Protein AF-R8B150-F1 (afdb_monomer_lite)

Sequence (93 aa):
MYECPHCEKQTIRASRKLMAGKATPAICPQCGGKSYPDIKSALTGLVVL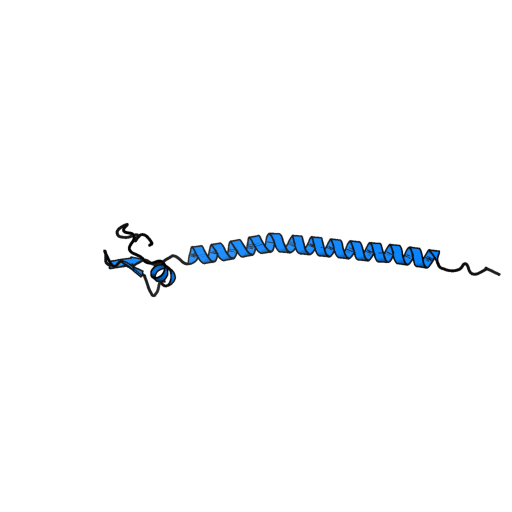NLVGLGIAVPAVLLDTLWLLSGVFVLAVVSAKIFVLNKPMTKVG

Foldseek 3Di:
DDADPVPRDPQADPVLQVPADPVRFRAGPPPRDTHHDDCVVVVVVVVVVVVVVCVVVVVVVVVVVVVVVVVVVVVVVVVVVVVVVPDDDDDDD

pLDDT: mean 80.17, std 9.39, range [45.56, 91.38]

Organism: NCBI:txid1318628

Secondary structure (DSSP, 8-state):
-B--TTT--S-B-HHHHHS--SSSPEEPTTT--EE---THHHHHHHHHHHHHHHHHHHHHHHHHHHHHHHHHHHHHHHHHHHHHHTS------

Structure (mmCIF, N/CA/C/O backbone):
data_AF-R8B150-F1
#
_entry.id   AF-R8B150-F1
#
loop_
_atom_site.group_PDB
_atom_site.id
_atom_site.type_symbol
_atom_site.label_atom_id
_atom_site.label_alt_id
_atom_site.label_comp_id
_atom_site.label_asym_id
_atom_site.label_entity_id
_atom_site.label_seq_id
_atom_site.pdbx_PDB_ins_code
_atom_site.Cartn_x
_atom_site.Cartn_y
_atom_site.Cartn_z
_atom_site.occupancy
_atom_site.B_iso_or_equiv
_atom_site.auth_seq_id
_atom_site.auth_comp_id
_atom_site.auth_asym_id
_atom_site.auth_atom_id
_atom_site.pdbx_PDB_model_num
ATOM 1 N N . MET A 1 1 ? -6.020 6.404 28.451 1.00 72.31 1 MET A N 1
ATOM 2 C CA . MET A 1 1 ? -7.288 5.637 28.466 1.00 72.31 1 MET A CA 1
ATOM 3 C C . MET A 1 1 ? -8.164 6.126 27.317 1.00 72.31 1 MET A C 1
ATOM 5 O O . MET A 1 1 ? -7.890 7.192 26.793 1.00 72.31 1 MET A O 1
ATOM 9 N N . TYR A 1 2 ? -9.171 5.358 26.909 1.00 79.75 2 TYR A N 1
ATOM 10 C CA . TYR A 1 2 ? -10.179 5.753 25.928 1.00 79.75 2 TYR A CA 1
ATOM 11 C C . TYR A 1 2 ? -11.506 6.053 26.617 1.00 79.75 2 TYR A C 1
ATOM 13 O O . TYR A 1 2 ? -11.862 5.425 27.622 1.00 79.75 2 TYR A O 1
ATOM 21 N N . GLU A 1 3 ? -12.220 7.010 26.045 1.00 81.94 3 GLU A N 1
ATOM 22 C CA . GLU A 1 3 ? -13.536 7.435 26.487 1.00 81.94 3 GLU A CA 1
ATOM 23 C C . GLU A 1 3 ? -14.597 6.372 26.192 1.00 81.94 3 GLU A C 1
ATOM 25 O O . GLU A 1 3 ? -14.578 5.725 25.140 1.00 81.94 3 GLU A O 1
ATOM 30 N N . CYS A 1 4 ? -15.489 6.139 27.154 1.00 82.25 4 CYS A N 1
ATOM 31 C CA . CYS A 1 4 ? -16.621 5.248 26.957 1.00 82.25 4 CYS A CA 1
ATOM 32 C C . CYS A 1 4 ? -17.771 6.021 26.294 1.00 82.25 4 CYS A C 1
ATOM 34 O O . CYS A 1 4 ? -18.213 7.006 26.873 1.00 82.25 4 CYS A O 1
ATOM 36 N N . PRO A 1 5 ? -18.335 5.553 25.169 1.00 81.31 5 PRO A N 1
ATOM 37 C CA . PRO A 1 5 ? -19.419 6.256 24.474 1.00 81.31 5 PRO A CA 1
ATOM 38 C C . PRO A 1 5 ? -20.748 6.284 25.250 1.00 81.31 5 PRO A C 1
ATOM 40 O O . PRO A 1 5 ? -21.667 6.982 24.853 1.00 81.31 5 PRO A O 1
ATOM 43 N N . HIS A 1 6 ? -20.874 5.506 26.331 1.00 82.25 6 HIS A N 1
ATOM 44 C CA . HIS A 1 6 ? -22.095 5.448 27.147 1.00 82.25 6 HIS A CA 1
ATOM 45 C C . HIS A 1 6 ? -22.091 6.427 28.320 1.00 82.25 6 HIS A C 1
ATOM 47 O O . HIS A 1 6 ? -23.150 6.822 28.787 1.00 82.25 6 HIS A O 1
ATOM 53 N N . CYS A 1 7 ? -20.917 6.740 28.869 1.00 84.88 7 CYS A N 1
ATOM 54 C CA . CYS A 1 7 ? -20.805 7.550 30.085 1.00 84.88 7 CYS A CA 1
ATOM 55 C C . CYS A 1 7 ? -19.748 8.650 29.998 1.00 84.88 7 CYS A C 1
ATOM 57 O O . CYS A 1 7 ? -19.491 9.295 31.009 1.00 84.88 7 CYS A O 1
ATOM 59 N N . GLU A 1 8 ? -19.090 8.797 28.844 1.00 84.50 8 GLU A N 1
ATOM 60 C CA . GLU A 1 8 ? -18.090 9.832 28.523 1.00 84.50 8 GLU A CA 1
ATOM 61 C C . GLU A 1 8 ? -16.877 9.860 29.476 1.00 84.50 8 GLU A C 1
ATOM 63 O O . GLU A 1 8 ? -16.006 10.723 29.429 1.00 84.50 8 GLU A O 1
ATOM 68 N N . LYS A 1 9 ? -16.745 8.847 30.342 1.00 84.44 9 LYS A N 1
ATOM 69 C CA . LYS A 1 9 ? -15.601 8.698 31.245 1.00 84.44 9 LYS A CA 1
ATOM 70 C C . LYS A 1 9 ? -14.481 7.907 30.575 1.00 84.44 9 LYS A C 1
ATOM 72 O O . LYS A 1 9 ? -14.710 6.844 29.984 1.00 84.44 9 LYS A O 1
ATOM 77 N N . GLN A 1 10 ? -13.239 8.352 30.768 1.00 82.69 10 GLN A N 1
ATOM 78 C CA . GLN A 1 10 ? -12.024 7.688 30.278 1.00 82.69 10 GLN A CA 1
ATOM 79 C C . GLN A 1 10 ? -11.685 6.411 31.061 1.00 82.69 10 GLN A C 1
ATOM 81 O O . GLN A 1 10 ? -10.751 6.347 31.858 1.00 82.69 10 GLN A O 1
ATOM 86 N N . THR A 1 11 ? -12.461 5.361 30.826 1.00 81.12 11 THR A N 1
ATOM 87 C CA . THR A 1 11 ? -12.429 4.127 31.626 1.00 81.12 11 THR A CA 1
ATOM 88 C C . THR A 1 11 ? -11.910 2.918 30.852 1.00 81.12 11 THR A C 1
ATOM 90 O O . THR A 1 11 ? -11.517 1.918 31.457 1.00 81.12 11 THR A O 1
ATOM 93 N N . ILE A 1 12 ? -11.861 2.984 29.518 1.00 77.19 12 ILE A N 1
ATOM 94 C CA . ILE A 1 12 ? -11.480 1.849 28.673 1.00 77.19 12 ILE A CA 1
ATOM 95 C C . ILE A 1 12 ? -9.962 1.874 28.446 1.00 77.19 12 ILE A C 1
ATOM 97 O O . ILE A 1 12 ? -9.408 2.823 27.898 1.00 77.19 12 ILE A O 1
ATOM 101 N N . ARG A 1 13 ? -9.239 0.829 28.868 1.00 80.50 13 ARG A N 1
ATOM 102 C CA . ARG A 1 13 ? -7.792 0.710 28.588 1.00 80.50 13 ARG A CA 1
ATOM 103 C C . ARG A 1 13 ? -7.541 0.421 27.104 1.00 80.50 13 ARG A C 1
ATOM 105 O O . ARG A 1 13 ? -8.341 -0.256 26.466 1.00 80.50 13 ARG A O 1
ATOM 112 N N . ALA A 1 14 ? -6.402 0.877 26.577 1.00 76.50 14 ALA A N 1
ATOM 113 C CA . ALA A 1 14 ? -6.037 0.687 25.170 1.00 76.50 14 ALA A CA 1
ATOM 114 C C . ALA A 1 14 ? -5.969 -0.787 24.750 1.00 76.50 14 ALA A C 1
ATOM 116 O O . ALA A 1 14 ? -6.530 -1.156 23.724 1.00 76.50 14 ALA A O 1
ATOM 117 N N . SER A 1 15 ? -5.391 -1.644 25.596 1.00 76.69 15 SER A N 1
ATOM 118 C CA . SER A 1 15 ? -5.372 -3.097 25.391 1.00 76.69 15 SER A CA 1
ATOM 119 C C . SER A 1 15 ? -6.777 -3.696 25.301 1.00 76.69 15 SER A C 1
ATOM 121 O O . SER A 1 15 ? -7.063 -4.498 24.419 1.00 76.69 15 SER A O 1
ATOM 123 N N . ARG A 1 16 ? -7.688 -3.246 26.171 1.00 74.19 16 ARG A N 1
ATOM 124 C CA . ARG A 1 16 ? -9.080 -3.705 26.199 1.00 74.19 16 ARG A CA 1
ATOM 125 C C . ARG A 1 16 ? -9.868 -3.221 24.977 1.00 74.19 16 ARG A C 1
ATOM 127 O O . ARG A 1 16 ? -10.783 -3.910 24.557 1.00 74.19 16 ARG A O 1
ATOM 134 N N . LYS A 1 17 ? -9.499 -2.073 24.395 1.00 72.81 17 LYS A N 1
ATOM 135 C CA . LYS A 1 17 ? -10.055 -1.569 23.130 1.00 72.81 17 LYS A CA 1
ATOM 136 C C . LYS A 1 17 ? -9.532 -2.352 21.921 1.00 72.81 17 LYS A C 1
ATOM 138 O O . LYS A 1 17 ? -10.319 -2.657 21.042 1.00 72.81 17 LYS A O 1
ATOM 143 N N . LEU A 1 18 ? -8.243 -2.698 21.895 1.00 72.19 18 LEU A N 1
ATOM 144 C CA . LEU A 1 18 ? -7.624 -3.482 20.815 1.00 72.19 18 LEU A CA 1
ATOM 145 C C . LEU A 1 18 ? -8.150 -4.922 20.747 1.00 72.19 18 LEU A C 1
ATOM 147 O O . LEU A 1 18 ? -8.311 -5.461 19.660 1.00 72.19 18 LEU A O 1
ATOM 151 N N . MET A 1 19 ? -8.436 -5.530 21.899 1.00 73.75 19 MET A N 1
ATOM 152 C CA . MET A 1 19 ? -9.022 -6.875 21.980 1.00 73.75 19 MET A CA 1
ATOM 153 C C . MET A 1 19 ? -10.555 -6.877 21.899 1.00 73.75 19 MET A C 1
ATOM 155 O O . MET A 1 19 ? -11.168 -7.945 21.851 1.00 73.75 19 MET A O 1
ATOM 159 N N . ALA A 1 20 ? -11.187 -5.699 21.917 1.00 75.88 20 ALA A N 1
ATOM 160 C CA . ALA A 1 20 ? -12.629 -5.607 21.788 1.00 75.88 20 ALA A CA 1
ATOM 161 C C . ALA A 1 20 ? -13.041 -5.833 20.336 1.00 75.88 20 ALA A C 1
ATOM 163 O O . ALA A 1 20 ? -12.560 -5.163 19.427 1.00 75.88 20 ALA A O 1
ATOM 164 N N . GLY A 1 21 ? -13.974 -6.751 20.131 1.00 74.25 21 GLY A N 1
ATOM 165 C CA . GLY A 1 21 ? -14.560 -7.042 18.830 1.00 74.25 21 GLY A CA 1
ATOM 166 C C . GLY A 1 21 ? -16.063 -7.237 18.947 1.00 74.25 21 GLY A C 1
ATOM 167 O O . GLY A 1 21 ? -16.627 -7.216 20.040 1.00 74.25 21 GLY A O 1
ATOM 168 N N . LYS A 1 22 ? -16.725 -7.472 17.812 1.00 73.25 22 LYS A N 1
ATOM 169 C CA . LYS A 1 22 ? -18.177 -7.702 17.783 1.00 73.25 22 LYS A CA 1
ATOM 170 C C . LYS A 1 22 ? -18.600 -8.903 18.647 1.00 73.25 22 LYS A C 1
ATOM 172 O O . LYS A 1 22 ? -19.656 -8.862 19.265 1.00 73.25 22 LYS A O 1
ATOM 177 N N . ALA A 1 23 ? -17.763 -9.944 18.711 1.00 76.56 23 ALA A N 1
ATOM 178 C CA . ALA A 1 23 ? -17.983 -11.131 19.544 1.00 76.56 23 ALA A CA 1
ATOM 179 C C . ALA A 1 23 ? -17.566 -10.932 21.015 1.00 76.56 23 ALA A C 1
ATOM 181 O O . ALA A 1 23 ? -18.154 -11.527 21.912 1.00 76.56 23 ALA A O 1
ATOM 182 N N . THR A 1 24 ? -16.575 -10.075 21.272 1.00 81.88 24 THR A N 1
ATOM 183 C CA . THR A 1 24 ? -16.005 -9.810 22.601 1.00 81.88 24 THR A CA 1
ATOM 184 C C . THR A 1 24 ? -15.972 -8.303 22.871 1.00 81.88 24 THR A C 1
ATOM 186 O O . THR A 1 24 ? -14.918 -7.679 22.765 1.00 81.88 24 THR A O 1
ATOM 189 N N . PRO A 1 25 ? -17.112 -7.662 23.182 1.00 82.06 25 PRO A N 1
ATOM 190 C CA . PRO A 1 25 ? -17.151 -6.217 23.388 1.00 82.06 25 PRO A CA 1
ATOM 191 C C . PRO A 1 25 ? -16.422 -5.808 24.677 1.00 82.06 25 PRO A C 1
ATOM 193 O O . PRO A 1 25 ? -16.488 -6.500 25.695 1.00 82.06 25 PRO A O 1
ATOM 196 N N . ALA A 1 26 ? -15.777 -4.639 24.675 1.00 82.69 26 ALA A N 1
ATOM 197 C CA . ALA A 1 26 ? -15.250 -4.046 25.899 1.00 82.69 26 ALA A CA 1
ATOM 198 C C . ALA A 1 26 ? -16.406 -3.571 26.784 1.00 82.69 26 ALA A C 1
ATOM 200 O O . ALA A 1 26 ? -17.261 -2.797 26.351 1.00 82.69 26 ALA A O 1
ATOM 201 N N . ILE A 1 27 ? -16.396 -4.011 28.040 1.00 83.06 27 ILE A N 1
ATOM 202 C CA . ILE A 1 27 ? -17.359 -3.595 29.060 1.00 83.06 27 ILE A CA 1
ATOM 203 C C . ILE A 1 27 ? -16.749 -2.450 29.871 1.00 83.06 27 ILE A C 1
ATOM 205 O O . ILE A 1 27 ? -15.633 -2.572 30.399 1.00 83.06 27 ILE A O 1
ATOM 209 N N . CYS A 1 28 ? -17.478 -1.340 29.971 1.00 83.94 28 CYS A N 1
ATOM 210 C CA . CYS A 1 28 ? -17.107 -0.220 30.825 1.00 83.94 28 CYS A CA 1
ATOM 211 C C . CYS A 1 28 ? -17.278 -0.595 32.309 1.00 83.94 28 CYS A C 1
ATOM 213 O O . CYS A 1 28 ? -18.374 -0.983 32.706 1.00 83.94 28 CYS A O 1
ATOM 215 N N . PRO A 1 29 ? -16.250 -0.435 33.161 1.00 83.06 29 PRO A N 1
ATOM 216 C CA . PRO A 1 29 ? -16.355 -0.748 34.587 1.00 83.06 29 PRO A CA 1
ATOM 217 C C . PRO A 1 29 ? -17.210 0.253 35.384 1.00 83.06 29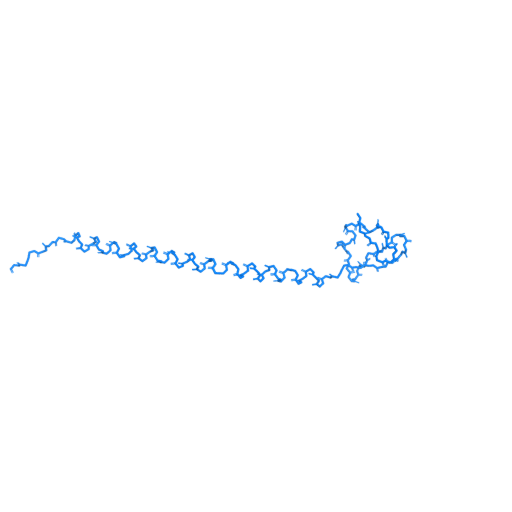 PRO A C 1
ATOM 219 O O . PRO A 1 29 ? -17.534 -0.023 36.529 1.00 83.06 29 PRO A O 1
ATOM 222 N N . GLN A 1 30 ? -17.542 1.420 34.816 1.00 84.50 30 GLN A N 1
ATOM 223 C CA . GLN A 1 30 ? -18.344 2.451 35.489 1.00 84.50 30 GLN A CA 1
ATOM 224 C C . GLN A 1 30 ? -19.841 2.334 35.184 1.00 84.50 30 GLN A C 1
ATOM 226 O O . GLN A 1 30 ? -20.646 2.445 36.098 1.00 84.50 30 GLN A O 1
ATOM 231 N N . CYS A 1 31 ? -20.219 2.124 33.919 1.00 83.69 31 CYS A N 1
ATOM 232 C CA . CYS A 1 31 ? -21.627 2.073 33.506 1.00 83.69 31 CYS A CA 1
ATOM 233 C C . CYS A 1 31 ? -22.084 0.693 33.009 1.00 83.69 31 CYS A C 1
ATOM 235 O O . CYS A 1 31 ? -23.251 0.525 32.682 1.00 83.69 31 CYS A O 1
ATOM 237 N N . GLY A 1 32 ? -21.182 -0.287 32.877 1.00 84.62 32 GLY A N 1
ATOM 238 C CA . GLY A 1 32 ? -21.505 -1.603 32.311 1.00 84.62 32 GLY A CA 1
ATOM 239 C C . GLY A 1 32 ? -21.759 -1.607 30.797 1.00 84.62 32 GLY A C 1
ATOM 240 O O . GLY A 1 32 ? -21.983 -2.670 30.217 1.00 84.62 32 GLY A O 1
ATOM 241 N N . GLY A 1 33 ? -21.691 -0.447 30.135 1.00 82.94 33 GLY A N 1
ATOM 242 C CA . GLY A 1 33 ? -21.921 -0.309 28.699 1.00 82.94 33 GLY A CA 1
ATOM 243 C C . GLY A 1 33 ? -20.934 -1.128 27.862 1.00 82.94 33 GLY A C 1
ATOM 244 O O . GLY A 1 33 ? -19.725 -1.120 28.114 1.00 82.94 33 GLY A O 1
ATOM 245 N N . LYS A 1 34 ? -21.455 -1.831 26.852 1.00 82.94 34 LYS A N 1
ATOM 246 C CA . LYS A 1 34 ? -20.684 -2.641 25.897 1.00 82.94 34 LYS A CA 1
ATOM 247 C C . LYS A 1 34 ? -20.325 -1.794 24.679 1.00 82.94 34 LYS A C 1
ATOM 249 O O . LYS A 1 34 ? -21.199 -1.160 24.093 1.00 82.94 34 LYS A O 1
ATOM 254 N N . SER A 1 35 ? -19.048 -1.775 24.311 1.00 75.75 35 SER A N 1
ATOM 255 C CA . SER A 1 35 ? -18.531 -1.000 23.175 1.00 75.75 35 SER A CA 1
ATOM 256 C C . SER A 1 35 ? -17.480 -1.815 22.421 1.00 75.75 35 SER A C 1
ATOM 258 O O . SER A 1 35 ? -16.682 -2.512 23.048 1.00 75.75 35 SER A O 1
ATOM 260 N N . TYR A 1 36 ? -17.436 -1.727 21.095 1.00 80.00 36 TYR A N 1
ATOM 261 C CA . TYR A 1 36 ? -16.366 -2.320 20.289 1.00 80.00 36 TYR A CA 1
ATOM 262 C C . TYR A 1 36 ? -15.950 -1.352 19.173 1.00 80.00 36 TYR A C 1
ATOM 264 O O . TYR A 1 36 ? -16.787 -0.586 18.696 1.00 80.00 36 TYR A O 1
ATOM 272 N N . PRO A 1 37 ? -14.664 -1.326 18.788 1.00 71.50 37 PRO A N 1
ATOM 273 C CA . PRO A 1 37 ? -14.208 -0.548 17.645 1.00 71.50 37 PRO A CA 1
ATOM 274 C C . PRO A 1 37 ? -14.758 -1.135 16.340 1.00 71.50 37 PRO A C 1
ATOM 276 O O . PRO A 1 37 ? -14.724 -2.348 16.127 1.00 71.50 37 PRO A O 1
ATOM 279 N N . ASP A 1 38 ? -15.245 -0.269 15.453 1.00 70.75 38 ASP A N 1
ATOM 280 C CA . ASP A 1 38 ? -15.705 -0.680 14.130 1.00 70.75 38 ASP A CA 1
ATOM 281 C C . ASP A 1 38 ? -14.496 -0.943 13.219 1.00 70.75 38 ASP A C 1
ATOM 283 O O . ASP A 1 38 ? -13.706 -0.050 12.906 1.00 70.75 38 ASP A O 1
ATOM 287 N N . ILE A 1 39 ? -14.315 -2.206 12.834 1.00 66.06 39 ILE A N 1
ATOM 288 C CA . ILE A 1 39 ? -13.133 -2.694 12.104 1.00 66.06 39 ILE A CA 1
ATOM 289 C C . ILE A 1 39 ? -13.179 -2.247 10.632 1.00 66.06 39 ILE A C 1
ATOM 291 O O . ILE A 1 39 ? -12.152 -2.222 9.952 1.00 66.06 39 ILE A O 1
ATOM 295 N N . LYS A 1 40 ? -14.357 -1.840 10.132 1.00 65.50 40 LYS A N 1
ATOM 296 C CA . LYS A 1 40 ? -14.544 -1.414 8.737 1.00 65.50 40 LYS A CA 1
ATOM 297 C C . LYS A 1 40 ? -13.606 -0.270 8.354 1.00 65.50 40 LYS A C 1
ATOM 299 O O . LYS A 1 40 ? -13.023 -0.303 7.276 1.00 65.50 40 LYS A O 1
ATOM 304 N N . SER A 1 41 ? -13.383 0.684 9.256 1.00 64.75 41 SER A N 1
ATOM 305 C CA . SER A 1 41 ? -12.505 1.829 8.994 1.00 64.75 41 SER A CA 1
ATOM 306 C C . SER A 1 41 ? -11.026 1.442 8.884 1.00 64.75 41 SER A C 1
ATOM 308 O O . SER A 1 41 ? -10.291 2.051 8.110 1.00 64.75 41 SER A O 1
ATOM 310 N N . ALA A 1 42 ? -10.585 0.409 9.610 1.00 68.31 42 ALA A N 1
ATOM 311 C CA . ALA A 1 42 ? -9.205 -0.071 9.536 1.00 68.31 42 ALA A CA 1
ATOM 312 C C . ALA A 1 42 ? -8.922 -0.780 8.202 1.00 68.31 42 ALA A C 1
ATOM 314 O O . ALA A 1 42 ? -7.869 -0.570 7.601 1.00 68.31 42 ALA A O 1
ATOM 315 N N . LEU A 1 43 ? -9.885 -1.569 7.711 1.00 74.69 43 LEU A N 1
ATOM 316 C CA . LEU A 1 43 ? -9.763 -2.253 6.424 1.00 74.69 43 LEU A CA 1
ATOM 317 C C . LEU A 1 43 ? -9.708 -1.250 5.265 1.00 74.69 43 LEU A C 1
ATOM 319 O O . LEU A 1 43 ? -8.846 -1.359 4.397 1.00 74.69 43 LEU A O 1
ATOM 323 N N . THR A 1 44 ? -10.577 -0.235 5.287 1.00 74.19 44 THR A N 1
ATOM 324 C CA . THR A 1 44 ? -10.576 0.831 4.276 1.00 74.19 44 THR A CA 1
ATOM 325 C C . THR A 1 44 ? -9.250 1.587 4.266 1.00 74.19 44 THR A C 1
ATOM 327 O O . THR A 1 44 ? -8.689 1.812 3.197 1.00 74.19 44 THR A O 1
ATOM 330 N N . GLY A 1 45 ? -8.702 1.920 5.441 1.00 77.12 45 GLY A N 1
ATOM 331 C CA . GLY A 1 45 ? -7.392 2.567 5.542 1.00 77.12 45 GLY A CA 1
ATOM 332 C C . GLY A 1 45 ? -6.268 1.729 4.927 1.00 77.12 45 GLY A C 1
ATOM 333 O O . GLY A 1 45 ? -5.438 2.260 4.192 1.00 77.12 45 GLY A O 1
ATOM 334 N N . LEU A 1 46 ? -6.276 0.412 5.159 1.00 83.38 46 LEU A N 1
ATOM 335 C CA . LEU A 1 46 ? -5.286 -0.503 4.588 1.00 83.38 46 LEU A CA 1
ATOM 336 C C . LEU A 1 46 ? -5.391 -0.581 3.057 1.00 83.38 46 LEU A C 1
ATOM 338 O O . LEU A 1 46 ? -4.371 -0.549 2.368 1.00 83.38 46 LEU A O 1
ATOM 342 N N . VAL A 1 47 ? -6.610 -0.665 2.518 1.00 85.75 47 VAL A N 1
ATOM 343 C CA . VAL A 1 47 ? -6.847 -0.716 1.065 1.00 85.75 47 VAL A CA 1
ATOM 344 C C . VAL A 1 47 ? -6.381 0.574 0.392 1.00 85.75 47 VAL A C 1
ATOM 346 O O . VAL A 1 47 ? -5.674 0.516 -0.612 1.00 85.75 47 VAL A O 1
ATOM 349 N N . VAL A 1 48 ? -6.711 1.734 0.969 1.00 88.38 48 VAL A N 1
ATOM 350 C CA . VAL A 1 48 ? -6.272 3.038 0.449 1.00 88.38 48 VAL A CA 1
ATOM 351 C C . VAL A 1 48 ? -4.749 3.148 0.481 1.00 88.38 48 VAL A C 1
ATOM 353 O O . VAL A 1 48 ? -4.154 3.557 -0.513 1.00 88.38 48 VAL A O 1
ATOM 356 N N . LEU A 1 49 ? -4.102 2.726 1.571 1.00 87.12 49 LEU A N 1
ATOM 357 C CA . LEU A 1 49 ? -2.644 2.762 1.678 1.00 87.12 49 LEU A CA 1
ATOM 358 C C . LEU A 1 49 ? -1.968 1.894 0.606 1.00 87.12 49 LEU A C 1
ATOM 360 O O . LEU A 1 49 ? -0.995 2.325 -0.007 1.00 87.12 49 LEU A O 1
ATOM 364 N N . ASN A 1 50 ? -2.510 0.700 0.343 1.00 85.88 50 ASN A N 1
ATOM 365 C CA . ASN A 1 50 ? -2.000 -0.179 -0.708 1.00 85.88 50 ASN A CA 1
ATOM 366 C C . ASN A 1 50 ? -2.207 0.416 -2.106 1.00 85.88 50 ASN A C 1
ATOM 368 O O . ASN A 1 50 ? -1.278 0.390 -2.905 1.00 85.88 50 ASN A O 1
ATOM 372 N N . LEU A 1 51 ? -3.378 0.991 -2.399 1.00 88.69 51 LEU A N 1
ATOM 373 C CA . LEU A 1 51 ? -3.653 1.641 -3.688 1.00 88.69 51 LEU A CA 1
ATOM 374 C C . LEU A 1 51 ? -2.721 2.828 -3.946 1.00 88.69 51 LEU A C 1
ATOM 376 O O . LEU A 1 51 ? -2.167 2.948 -5.038 1.00 88.69 51 LEU A O 1
ATOM 380 N N . VAL A 1 52 ? -2.516 3.678 -2.938 1.00 91.38 52 VAL A N 1
ATOM 381 C CA . VAL A 1 52 ? -1.598 4.822 -3.029 1.00 91.38 52 VAL A CA 1
ATOM 382 C C . VAL A 1 52 ? -0.157 4.339 -3.199 1.00 91.38 52 VAL A C 1
ATOM 384 O O . VAL A 1 52 ? 0.555 4.837 -4.068 1.00 91.38 52 VAL A O 1
ATOM 387 N N . GLY A 1 53 ? 0.260 3.331 -2.427 1.00 86.19 53 GLY A N 1
ATOM 388 C CA . GLY A 1 53 ? 1.590 2.736 -2.544 1.00 86.19 53 GLY A CA 1
ATOM 389 C C . GLY A 1 53 ? 1.851 2.151 -3.933 1.00 86.19 53 GLY A C 1
ATOM 390 O O . GLY A 1 53 ? 2.880 2.450 -4.537 1.00 86.19 53 GLY A O 1
ATOM 391 N N . LEU A 1 54 ? 0.901 1.383 -4.477 1.00 85.88 54 LEU A N 1
ATOM 392 C CA . LEU A 1 54 ? 1.009 0.812 -5.823 1.00 85.88 54 LEU A CA 1
ATOM 393 C C . LEU A 1 54 ? 1.048 1.905 -6.898 1.00 85.88 54 LEU A C 1
ATOM 395 O O . LEU A 1 54 ? 1.851 1.827 -7.825 1.00 85.88 54 LEU A O 1
ATOM 399 N N . GLY A 1 55 ? 0.214 2.937 -6.750 1.00 87.31 55 GLY A N 1
ATOM 400 C CA . GLY A 1 55 ? 0.143 4.061 -7.682 1.00 87.31 55 GLY A CA 1
ATOM 401 C C . GLY A 1 55 ? 1.447 4.851 -7.795 1.00 87.31 55 GLY A C 1
ATOM 402 O O . GLY A 1 55 ? 1.701 5.432 -8.843 1.00 87.31 55 GLY A O 1
ATOM 403 N N . ILE A 1 56 ? 2.289 4.843 -6.758 1.00 88.31 56 ILE A N 1
ATOM 404 C CA . ILE A 1 56 ? 3.604 5.503 -6.765 1.00 88.31 56 ILE A CA 1
ATOM 405 C C . ILE A 1 56 ? 4.708 4.524 -7.183 1.00 88.31 56 ILE A C 1
ATOM 407 O O 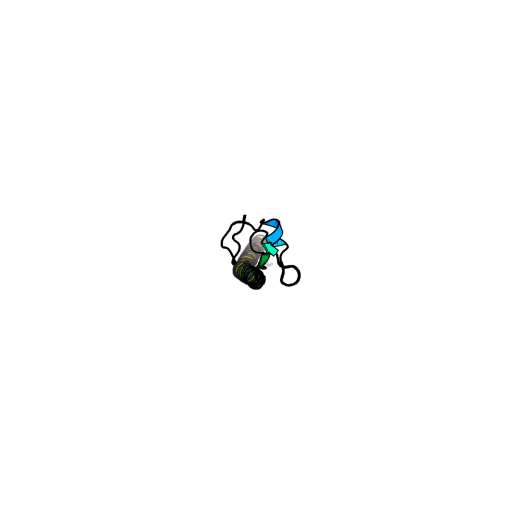. ILE A 1 56 ? 5.571 4.867 -7.991 1.00 88.31 56 ILE A O 1
ATOM 411 N N . ALA A 1 57 ? 4.684 3.296 -6.661 1.00 86.38 57 ALA A N 1
ATOM 412 C CA . ALA A 1 57 ? 5.739 2.315 -6.901 1.00 86.38 57 ALA A CA 1
ATOM 413 C C . ALA A 1 57 ? 5.791 1.851 -8.365 1.00 86.38 57 ALA A C 1
ATOM 415 O O . ALA A 1 57 ? 6.871 1.757 -8.941 1.00 86.38 57 ALA A O 1
ATOM 416 N N . VAL A 1 58 ? 4.636 1.596 -8.987 1.00 90.06 58 VAL A N 1
ATOM 417 C CA . VAL A 1 58 ? 4.563 1.108 -10.375 1.00 90.06 58 VAL A CA 1
ATOM 418 C C . VAL A 1 58 ? 5.202 2.081 -11.380 1.00 90.06 58 VAL A C 1
ATOM 420 O O . VAL A 1 58 ? 6.072 1.643 -12.136 1.00 90.06 58 VAL A O 1
ATOM 423 N N . PRO A 1 59 ? 4.847 3.382 -11.416 1.00 86.44 59 PRO A N 1
ATOM 424 C CA . PRO A 1 59 ? 5.474 4.313 -12.350 1.00 86.44 59 PRO A CA 1
ATOM 425 C C . PRO A 1 59 ? 6.956 4.557 -12.051 1.00 86.44 59 PRO A C 1
ATOM 427 O O . PRO A 1 59 ? 7.718 4.727 -12.998 1.00 86.44 59 PRO A O 1
ATOM 430 N N . ALA A 1 60 ? 7.382 4.530 -10.782 1.00 85.94 60 ALA A N 1
ATOM 431 C CA . ALA A 1 60 ? 8.798 4.657 -10.432 1.00 85.94 60 ALA A CA 1
ATOM 432 C C . ALA A 1 60 ? 9.627 3.504 -11.024 1.00 85.94 60 ALA A C 1
ATOM 434 O O . ALA A 1 60 ? 10.592 3.744 -11.746 1.00 85.94 60 ALA A O 1
ATOM 435 N N . VAL A 1 61 ? 9.179 2.259 -10.826 1.00 90.19 61 VAL A N 1
ATOM 436 C CA . VAL A 1 61 ? 9.854 1.070 -11.373 1.00 90.19 61 VAL A CA 1
ATOM 437 C C . VAL A 1 61 ? 9.856 1.080 -12.906 1.00 90.19 61 VAL A C 1
ATOM 439 O O . VAL A 1 61 ? 10.857 0.716 -13.525 1.00 90.19 61 VAL A O 1
ATOM 442 N N . LEU A 1 62 ? 8.765 1.520 -13.543 1.00 87.75 62 LEU A N 1
ATOM 443 C CA . LEU A 1 62 ? 8.709 1.670 -15.001 1.00 87.75 62 LEU A CA 1
ATOM 444 C C . LEU A 1 62 ? 9.721 2.704 -15.512 1.00 87.75 62 LEU A C 1
ATOM 446 O O . LEU A 1 62 ? 10.403 2.430 -16.502 1.00 87.75 62 LEU A O 1
ATOM 450 N N . LEU A 1 63 ? 9.846 3.856 -14.841 1.00 89.75 63 LEU A N 1
ATOM 451 C CA . LEU A 1 63 ? 10.823 4.884 -15.206 1.00 89.75 63 LEU A CA 1
ATOM 452 C C . LEU A 1 63 ? 12.258 4.365 -15.077 1.00 89.75 63 LEU A C 1
ATOM 454 O O . LEU A 1 63 ? 13.036 4.522 -16.017 1.00 89.75 63 LEU A O 1
ATOM 458 N N . ASP A 1 64 ? 12.587 3.710 -13.962 1.00 88.62 64 ASP A N 1
ATOM 459 C CA . ASP A 1 64 ? 13.922 3.150 -13.724 1.00 88.62 64 ASP A CA 1
ATOM 460 C C . ASP A 1 64 ? 14.282 2.088 -14.770 1.00 88.62 64 ASP A C 1
ATOM 462 O O . ASP A 1 64 ? 15.382 2.087 -15.328 1.00 88.62 64 ASP A O 1
ATOM 466 N N . THR A 1 65 ? 13.328 1.215 -15.105 1.00 88.19 65 THR A N 1
ATOM 467 C CA . THR A 1 65 ? 13.533 0.175 -16.122 1.00 88.19 65 THR A CA 1
ATOM 468 C C . THR A 1 65 ? 13.774 0.794 -17.502 1.00 88.19 65 THR A C 1
ATOM 470 O O . THR A 1 65 ? 14.666 0.356 -18.232 1.00 88.19 65 THR A O 1
ATOM 473 N N . LEU A 1 66 ? 13.022 1.842 -17.859 1.00 90.31 66 LEU A N 1
ATOM 474 C CA . LEU A 1 66 ? 13.199 2.564 -19.121 1.00 90.31 66 LEU A CA 1
ATOM 475 C C . LEU A 1 66 ? 14.571 3.252 -19.187 1.00 90.31 66 LEU A C 1
ATOM 477 O O . LEU A 1 66 ? 15.238 3.223 -20.224 1.00 90.31 66 LEU A O 1
ATOM 481 N N . TRP A 1 67 ? 15.011 3.832 -18.070 1.00 90.94 67 TRP A N 1
ATOM 482 C CA . TRP A 1 67 ? 16.305 4.499 -17.960 1.00 90.94 67 TRP A CA 1
ATOM 483 C C . TRP A 1 67 ? 17.460 3.514 -18.149 1.00 90.94 67 TRP A C 1
ATOM 485 O O . TRP A 1 67 ? 18.359 3.762 -18.957 1.00 90.94 67 TRP A O 1
ATOM 495 N N . LEU A 1 68 ? 17.391 2.349 -17.499 1.00 88.69 68 LEU A N 1
ATOM 496 C CA . LEU A 1 68 ? 18.375 1.278 -17.663 1.00 88.69 68 LEU A CA 1
ATOM 497 C C . LEU A 1 68 ? 18.433 0.764 -19.105 1.00 88.69 68 LEU A C 1
ATOM 499 O O . LEU A 1 68 ? 19.523 0.645 -19.667 1.00 88.69 68 LEU A O 1
ATOM 503 N N . LEU A 1 69 ? 17.278 0.513 -19.730 1.00 87.31 69 LEU A N 1
ATOM 504 C CA . LEU A 1 69 ? 17.213 0.088 -21.133 1.00 87.31 69 LEU A CA 1
ATOM 505 C C . LEU A 1 69 ? 17.848 1.125 -22.066 1.00 87.31 69 LEU A C 1
ATOM 507 O O . LEU A 1 69 ? 18.605 0.763 -22.969 1.00 87.31 69 LEU A O 1
ATOM 511 N N . SER A 1 70 ? 17.590 2.412 -21.819 1.00 86.69 70 SER A N 1
ATOM 512 C CA . SER A 1 70 ? 18.182 3.501 -22.598 1.00 86.69 70 SER A CA 1
ATOM 513 C C . SER A 1 70 ? 19.709 3.546 -22.451 1.00 86.69 70 SER A C 1
ATOM 515 O O . SER A 1 70 ? 20.421 3.677 -23.448 1.00 86.69 70 SER A O 1
ATOM 517 N N . GLY A 1 71 ? 20.227 3.336 -21.236 1.00 86.81 71 GLY A N 1
ATOM 518 C CA . GLY A 1 71 ? 21.664 3.294 -20.969 1.00 86.81 71 GLY A CA 1
ATOM 519 C C . GLY A 1 71 ? 22.352 2.116 -21.660 1.00 86.81 71 GLY A C 1
ATOM 520 O O . GLY A 1 71 ? 23.382 2.297 -22.313 1.00 86.81 71 GLY A O 1
ATOM 521 N N . VAL A 1 72 ? 21.749 0.924 -21.591 1.00 89.88 72 VAL A N 1
ATOM 522 C CA . VAL A 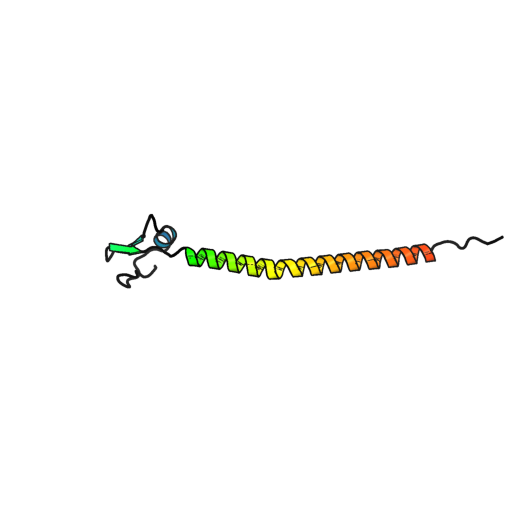1 72 ? 22.252 -0.275 -22.283 1.00 89.88 72 VAL A CA 1
ATOM 523 C C . VAL A 1 72 ? 22.276 -0.056 -23.798 1.00 89.88 72 VAL A C 1
ATOM 525 O O . VAL A 1 72 ? 23.259 -0.405 -24.454 1.00 89.88 72 VAL A O 1
ATOM 528 N N . PHE A 1 73 ? 21.237 0.570 -24.356 1.00 90.00 73 PHE A N 1
ATOM 529 C CA . PHE A 1 73 ? 21.177 0.876 -25.784 1.00 90.00 73 PHE A CA 1
ATOM 530 C C . PHE A 1 73 ? 22.295 1.833 -26.220 1.00 90.00 73 PHE A C 1
ATOM 532 O O . PHE A 1 73 ? 22.983 1.565 -27.206 1.00 90.00 73 PHE A O 1
ATOM 539 N N . VAL A 1 74 ? 22.541 2.912 -25.469 1.00 89.88 74 VAL A N 1
ATOM 540 C CA . VAL A 1 74 ? 23.634 3.856 -25.764 1.00 89.88 74 VAL A CA 1
ATOM 541 C C . VAL A 1 74 ? 24.996 3.156 -25.724 1.00 89.88 74 VAL A C 1
ATOM 543 O O . VAL A 1 74 ? 25.792 3.318 -26.650 1.00 89.88 74 VAL A O 1
ATOM 546 N N . LEU A 1 75 ? 25.250 2.322 -24.713 1.00 86.75 75 LEU A N 1
ATOM 547 C CA . LEU A 1 75 ? 26.474 1.517 -24.611 1.00 86.75 75 LEU A CA 1
ATOM 548 C C . LEU A 1 75 ? 26.650 0.562 -25.804 1.00 86.75 75 LEU A C 1
ATOM 550 O O . LEU A 1 75 ? 27.757 0.430 -26.336 1.00 86.75 75 LEU A O 1
ATOM 554 N N . ALA A 1 76 ? 25.570 -0.067 -26.269 1.00 86.81 76 ALA A N 1
ATOM 555 C CA . ALA A 1 76 ? 25.593 -0.927 -27.451 1.00 86.81 76 ALA A CA 1
ATOM 556 C C . ALA A 1 76 ? 25.935 -0.140 -28.732 1.00 86.81 76 ALA A C 1
ATOM 558 O O . ALA A 1 76 ? 26.768 -0.578 -29.526 1.00 86.81 76 ALA A O 1
ATOM 559 N N . VAL A 1 77 ? 25.364 1.054 -28.921 1.00 89.19 77 VAL A N 1
ATOM 560 C CA . VAL A 1 77 ? 25.685 1.902 -30.084 1.00 89.19 77 VAL A CA 1
ATOM 561 C C . VAL A 1 77 ? 27.136 2.384 -30.035 1.00 89.19 77 VAL A C 1
ATOM 563 O O . VAL A 1 77 ? 27.834 2.336 -31.051 1.00 89.19 77 VAL A O 1
ATOM 566 N N . VAL A 1 78 ? 27.614 2.821 -28.866 1.00 89.75 78 VAL A N 1
ATOM 567 C CA . VAL A 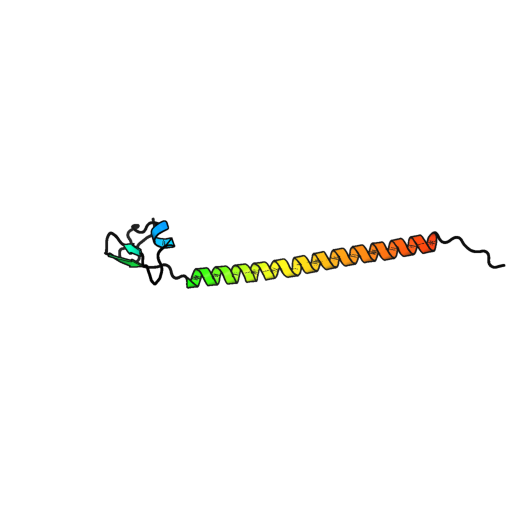1 78 ? 28.999 3.282 -28.684 1.00 89.75 78 VAL A CA 1
ATOM 568 C C . VAL A 1 78 ? 29.989 2.146 -28.949 1.00 89.75 78 VAL A C 1
ATOM 570 O O . VAL A 1 78 ? 30.936 2.329 -29.713 1.00 89.75 78 VAL A O 1
ATOM 573 N N . SER A 1 79 ? 29.752 0.956 -28.394 1.00 84.56 79 SER A N 1
ATOM 574 C CA . SER A 1 79 ? 30.615 -0.210 -28.628 1.00 84.56 79 SER A CA 1
ATOM 575 C C . SER A 1 79 ? 30.619 -0.652 -30.095 1.00 84.56 79 SER A C 1
ATOM 577 O O . SER A 1 79 ? 31.690 -0.915 -30.643 1.00 84.56 79 SER A O 1
ATOM 579 N N . ALA A 1 80 ? 29.469 -0.635 -30.777 1.00 84.44 80 ALA A N 1
ATOM 580 C CA . ALA A 1 80 ? 29.395 -0.912 -32.211 1.00 84.44 80 ALA A CA 1
ATOM 581 C C . ALA A 1 80 ? 30.182 0.117 -33.042 1.00 84.44 80 ALA A C 1
ATOM 583 O O . ALA A 1 80 ? 30.917 -0.258 -33.958 1.00 84.44 80 ALA A O 1
ATOM 584 N N . LYS A 1 81 ? 30.085 1.412 -32.709 1.00 83.62 81 LYS A N 1
ATOM 585 C CA . LYS A 1 81 ? 30.864 2.474 -33.368 1.00 83.62 81 LYS A CA 1
ATOM 586 C C . LYS A 1 81 ? 32.367 2.277 -33.173 1.00 83.62 81 LYS A C 1
ATOM 588 O O . LYS A 1 81 ? 33.107 2.368 -34.150 1.00 83.62 81 LYS A O 1
ATOM 593 N N . ILE A 1 82 ? 32.808 1.965 -31.955 1.00 82.94 82 ILE A N 1
ATOM 594 C CA . ILE A 1 82 ? 34.220 1.681 -31.657 1.00 82.94 82 ILE A CA 1
ATOM 595 C C . ILE A 1 82 ? 34.698 0.462 -32.451 1.00 82.94 82 ILE A C 1
ATOM 597 O O . ILE A 1 82 ? 35.764 0.512 -33.056 1.00 82.94 82 ILE A O 1
ATOM 601 N N . PHE A 1 83 ? 33.905 -0.608 -32.509 1.00 82.00 83 PHE A N 1
ATOM 602 C CA . PHE A 1 83 ? 34.255 -1.814 -33.259 1.00 82.00 83 PHE A CA 1
ATOM 603 C C . PHE A 1 83 ? 34.391 -1.556 -34.766 1.00 82.00 83 PHE A C 1
ATOM 605 O O . PHE A 1 83 ? 35.320 -2.054 -35.399 1.00 82.00 83 PHE A O 1
ATOM 612 N N . VAL A 1 84 ? 33.498 -0.746 -35.345 1.00 79.56 84 VAL A N 1
ATOM 613 C CA . VAL A 1 84 ? 33.579 -0.347 -36.759 1.00 79.56 84 VAL A CA 1
ATOM 614 C C . VAL A 1 84 ? 34.808 0.526 -37.023 1.00 79.56 84 VAL A C 1
ATOM 616 O O . VAL A 1 84 ? 35.489 0.313 -38.021 1.00 79.56 84 VAL A O 1
ATOM 619 N N . LEU A 1 85 ? 35.119 1.472 -36.132 1.00 74.62 85 LEU A N 1
ATOM 620 C CA . LEU A 1 85 ? 36.287 2.352 -36.267 1.00 74.62 85 LEU A CA 1
ATOM 621 C C . LEU A 1 85 ? 37.617 1.619 -36.060 1.00 74.62 85 LEU A C 1
ATOM 623 O O . LEU A 1 85 ? 38.612 1.977 -36.679 1.00 74.62 85 LEU A O 1
ATOM 627 N N . ASN A 1 86 ? 37.638 0.592 -35.211 1.00 76.56 86 ASN A N 1
ATOM 628 C CA . ASN A 1 86 ? 38.834 -0.199 -34.925 1.00 76.56 86 ASN A CA 1
ATOM 629 C C . ASN A 1 86 ? 39.049 -1.345 -35.930 1.00 76.56 86 ASN A C 1
ATOM 631 O O . ASN A 1 86 ? 39.974 -2.145 -35.785 1.00 76.56 86 ASN A O 1
ATOM 635 N N . LYS A 1 87 ? 38.189 -1.470 -36.947 1.00 74.62 87 LYS A N 1
ATOM 636 C CA . LYS A 1 87 ? 38.346 -2.494 -37.978 1.00 74.62 87 LYS A CA 1
ATOM 637 C C . LYS A 1 87 ? 39.499 -2.081 -38.909 1.00 74.62 87 LYS A C 1
ATOM 639 O O . LYS A 1 87 ? 39.411 -1.021 -39.528 1.00 74.62 87 LYS A O 1
ATOM 644 N N . PRO A 1 88 ? 40.580 -2.876 -39.038 1.00 58.41 88 PRO A N 1
ATOM 645 C CA . PRO A 1 88 ? 41.690 -2.523 -39.916 1.00 58.41 88 PRO A CA 1
ATOM 646 C C . PRO A 1 88 ? 41.221 -2.525 -41.374 1.00 58.41 88 PRO A C 1
ATOM 648 O O . PRO A 1 88 ? 40.579 -3.477 -41.8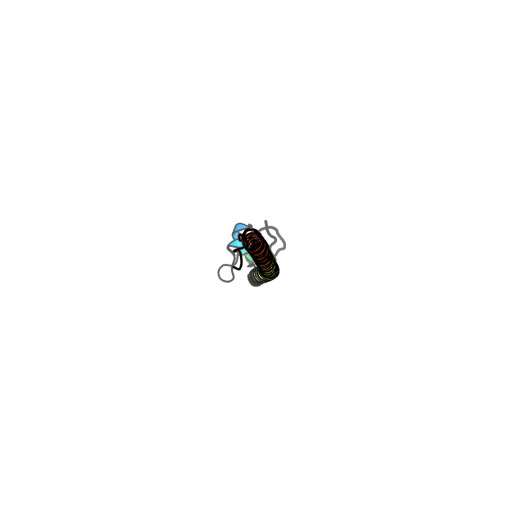23 1.00 58.41 88 PRO A O 1
ATOM 651 N N . MET A 1 89 ? 41.535 -1.457 -42.115 1.00 57.81 89 MET A N 1
ATOM 652 C CA . MET A 1 89 ? 41.204 -1.362 -43.537 1.00 57.81 89 MET A CA 1
ATOM 653 C C . MET A 1 89 ? 41.955 -2.445 -44.318 1.00 57.81 89 MET A C 1
ATOM 655 O O . MET A 1 89 ? 43.175 -2.392 -44.476 1.00 57.81 89 MET A O 1
ATOM 659 N N . THR A 1 90 ? 41.219 -3.441 -44.808 1.00 57.31 90 THR A N 1
ATOM 660 C CA . THR A 1 90 ? 41.729 -4.435 -45.753 1.00 57.31 90 THR A CA 1
ATOM 661 C C . THR A 1 90 ? 41.976 -3.762 -47.097 1.00 57.31 90 THR A C 1
ATOM 663 O O . THR A 1 90 ? 41.051 -3.204 -47.687 1.00 57.31 90 THR A O 1
ATOM 666 N N . LYS A 1 91 ? 43.228 -3.811 -47.571 1.00 45.56 91 LYS A N 1
ATOM 667 C CA . LYS A 1 91 ? 43.598 -3.357 -48.915 1.00 45.56 91 LYS A CA 1
ATOM 668 C C . LYS A 1 91 ? 42.782 -4.136 -49.943 1.00 45.56 91 LYS A C 1
ATOM 670 O O . LYS A 1 91 ? 42.850 -5.362 -49.982 1.00 45.56 91 LYS A O 1
ATOM 675 N N . VAL A 1 92 ? 42.020 -3.405 -50.747 1.00 52.25 92 VAL A N 1
ATOM 676 C CA . VAL A 1 92 ? 41.410 -3.930 -51.966 1.00 52.25 92 VAL A CA 1
ATOM 677 C C . VAL A 1 92 ? 42.547 -4.018 -52.982 1.00 52.25 92 VAL A C 1
ATOM 679 O O . VAL A 1 92 ? 43.195 -3.003 -53.247 1.00 52.25 92 VAL A O 1
ATOM 682 N N . GLY A 1 93 ? 42.877 -5.246 -53.385 1.00 51.72 93 GLY A N 1
ATOM 683 C CA . GLY A 1 93 ? 43.903 -5.537 -54.390 1.00 51.72 93 GLY A CA 1
ATOM 684 C C . GLY A 1 93 ? 43.489 -5.101 -55.784 1.00 51.72 93 GLY A C 1
ATOM 685 O O . GLY A 1 93 ? 42.265 -4.993 -56.023 1.00 51.72 93 GLY A O 1
#

Radius of gyration: 32.69 Å; chains: 1; bounding box: 66×21×90 Å